Protein AF-A0A293MDQ8-F1 (afdb_monomer)

Mean predicted aligned error: 3.22 Å

InterPro domains:
  IPR027310 Profilin conserved site [PS00414] (1-8)
  IPR036140 Profilin superfamily [SSF55770] (1-69)
  IPR048278 Profilin [PF00235] (1-69)

Sequence (71 aa):
MSWQAYVDNQICAQVCCKVAAIAGLNDGAIWAKYEKDPSVTVTQQELKTIADTMRTNPGAFNEHGVHLGFQ

pLDDT: mean 93.54, std 5.55, range [63.41, 97.31]

Secondary structure (DSSP, 8-state):
--HHHHIIIIITTTS--SEEEEE-TTT--EEEEEESSTT----HHHHHHHHHHHHH-TTHHHHH----S--

Structure (mmCIF, N/CA/C/O backbone):
data_AF-A0A293MDQ8-F1
#
_entry.id   AF-A0A293MDQ8-F1
#
loop_
_atom_site.group_PDB
_atom_site.id
_atom_site.type_symbol
_atom_site.label_atom_id
_atom_site.label_al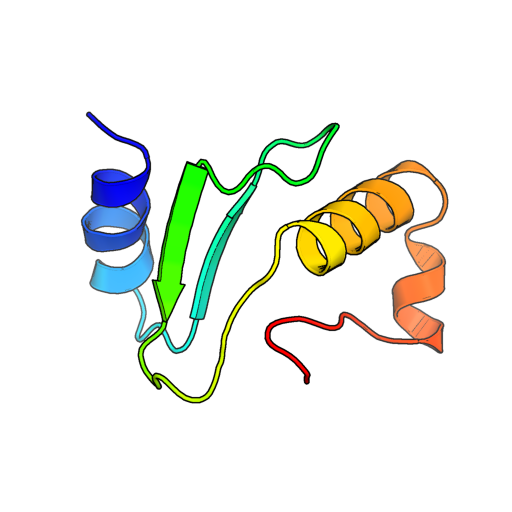t_id
_atom_site.label_comp_id
_atom_site.label_asym_id
_atom_site.label_entity_id
_atom_site.label_seq_id
_atom_site.pdbx_PDB_ins_code
_atom_site.Cartn_x
_atom_site.Cartn_y
_atom_site.Cartn_z
_atom_site.occupancy
_atom_site.B_iso_or_equiv
_atom_site.auth_seq_id
_atom_site.auth_comp_id
_atom_site.auth_asym_id
_atom_site.auth_atom_id
_atom_site.pdbx_PDB_model_num
ATOM 1 N N . MET A 1 1 ? -19.110 11.195 -2.195 1.00 70.69 1 MET A N 1
ATOM 2 C CA . MET A 1 1 ? -18.674 9.895 -1.640 1.00 70.69 1 MET A CA 1
ATOM 3 C C . MET A 1 1 ? -17.164 9.983 -1.457 1.00 70.69 1 MET A C 1
ATOM 5 O O . MET A 1 1 ? -16.512 10.410 -2.400 1.00 70.69 1 MET A O 1
ATOM 9 N N . SER A 1 2 ? -16.626 9.744 -0.257 1.00 94.44 2 SER A N 1
ATOM 10 C CA . SER A 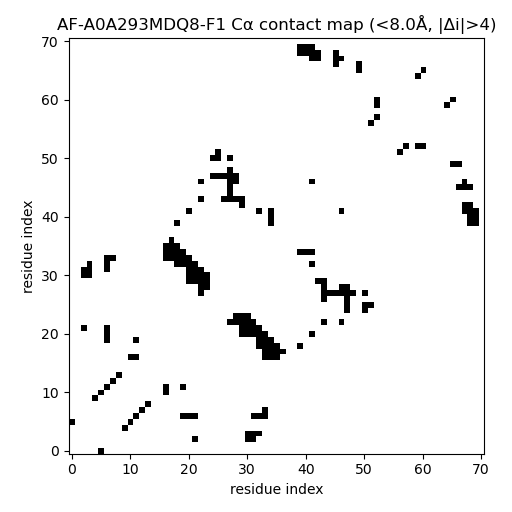1 2 ? -15.179 9.850 -0.000 1.00 94.44 2 SER A CA 1
ATOM 11 C C . SER A 1 2 ? -14.450 8.577 -0.437 1.00 94.44 2 SER A C 1
ATOM 13 O O . SER A 1 2 ? -15.058 7.509 -0.504 1.00 94.44 2 SER A O 1
ATOM 15 N N . TRP A 1 3 ? -13.142 8.670 -0.686 1.00 96.12 3 TRP A N 1
ATOM 16 C CA . TRP A 1 3 ? -12.312 7.494 -0.966 1.00 96.12 3 TRP A CA 1
ATOM 17 C C . TRP A 1 3 ? -12.344 6.472 0.176 1.00 96.12 3 TRP A C 1
ATOM 19 O O . TRP A 1 3 ? -12.379 5.272 -0.083 1.00 96.12 3 TRP A O 1
ATOM 29 N N . GLN A 1 4 ? -12.427 6.933 1.429 1.00 96.50 4 GLN A N 1
ATOM 30 C CA . GLN A 1 4 ? -12.537 6.043 2.586 1.00 96.50 4 GLN A CA 1
ATOM 31 C C . GLN A 1 4 ? -13.826 5.217 2.548 1.00 96.50 4 GLN A C 1
ATOM 33 O O . GLN A 1 4 ? -13.780 3.998 2.664 1.00 96.50 4 GLN A O 1
ATOM 38 N N . ALA A 1 5 ? -14.965 5.855 2.256 1.00 96.50 5 ALA A N 1
ATOM 39 C CA . ALA A 1 5 ? -16.236 5.148 2.128 1.00 96.50 5 ALA A CA 1
ATOM 40 C C . ALA A 1 5 ? -16.222 4.108 0.994 1.00 96.50 5 ALA A C 1
ATOM 42 O O . ALA A 1 5 ? -16.973 3.136 1.054 1.00 96.50 5 ALA A O 1
ATOM 43 N N . TYR A 1 6 ? -15.391 4.301 -0.034 1.00 96.38 6 TYR A N 1
ATOM 44 C CA . TYR A 1 6 ? -15.204 3.316 -1.094 1.00 96.38 6 TYR A CA 1
ATOM 45 C C . TYR A 1 6 ? -14.401 2.102 -0.607 1.00 96.38 6 TYR A C 1
ATOM 47 O O . TYR A 1 6 ? -14.833 0.969 -0.814 1.00 96.38 6 TYR A O 1
ATOM 55 N N . VAL A 1 7 ? -13.275 2.320 0.084 1.00 96.31 7 VAL A N 1
ATOM 56 C CA . VAL A 1 7 ? -12.491 1.226 0.689 1.00 96.31 7 VAL A CA 1
ATOM 57 C C . VAL A 1 7 ? -13.364 0.400 1.630 1.00 96.31 7 VAL A C 1
ATOM 59 O O . VAL A 1 7 ? -13.426 -0.820 1.487 1.00 96.31 7 VAL A O 1
ATOM 62 N N . ASP A 1 8 ? -14.103 1.057 2.519 1.00 94.69 8 ASP A N 1
ATOM 63 C CA . ASP A 1 8 ? -14.895 0.368 3.536 1.00 94.69 8 ASP A CA 1
ATOM 64 C C . ASP A 1 8 ? -16.084 -0.390 2.920 1.00 94.69 8 ASP A C 1
ATOM 66 O O . ASP A 1 8 ? -16.273 -1.575 3.192 1.00 94.69 8 ASP A O 1
ATOM 70 N N . ASN A 1 9 ? -16.869 0.261 2.051 1.00 95.50 9 ASN A N 1
ATOM 71 C CA . ASN A 1 9 ? -18.165 -0.275 1.610 1.00 95.50 9 ASN A CA 1
ATOM 72 C C . ASN A 1 9 ? -18.140 -1.004 0.263 1.00 95.50 9 ASN A C 1
ATOM 74 O O . ASN A 1 9 ? -19.092 -1.714 -0.049 1.00 95.50 9 ASN A O 1
ATOM 78 N N . GLN A 1 10 ? -17.114 -0.799 -0.565 1.00 94.75 10 GLN A N 1
ATOM 79 C CA . GLN A 1 10 ? -17.034 -1.410 -1.900 1.00 94.75 10 GLN A CA 1
ATOM 80 C C . GLN A 1 10 ? -15.932 -2.460 -1.988 1.00 94.75 10 GLN A C 1
ATOM 82 O O . GLN A 1 10 ? -16.104 -3.453 -2.686 1.00 94.75 10 GLN A O 1
ATOM 87 N N . ILE A 1 11 ? -14.824 -2.273 -1.265 1.00 94.94 11 ILE A N 1
ATOM 88 C CA . ILE A 1 11 ? -13.725 -3.242 -1.245 1.00 94.94 11 ILE A CA 1
ATOM 89 C C . ILE A 1 11 ? -13.902 -4.177 -0.046 1.00 94.94 11 ILE A C 1
ATOM 91 O O . ILE A 1 11 ? -14.215 -5.354 -0.213 1.00 94.94 11 ILE A O 1
ATOM 95 N N . CYS A 1 12 ? -13.778 -3.656 1.173 1.00 95.44 12 CYS A N 1
ATOM 96 C CA . CYS A 1 12 ? -13.711 -4.485 2.378 1.00 95.44 12 CYS A CA 1
ATOM 97 C C . CYS A 1 12 ? -15.058 -5.047 2.845 1.00 95.44 12 CYS A C 1
ATOM 99 O O . CYS A 1 12 ? -15.086 -5.987 3.635 1.00 95.44 12 CYS A O 1
ATOM 101 N N . ALA A 1 13 ? -16.171 -4.541 2.315 1.00 94.31 13 ALA A N 1
ATOM 102 C CA . ALA A 1 13 ? -17.473 -5.183 2.469 1.00 94.31 13 ALA A CA 1
ATOM 103 C C . ALA A 1 13 ? -17.645 -6.419 1.565 1.00 94.31 13 ALA A C 1
ATOM 105 O O . ALA A 1 13 ? -18.452 -7.291 1.879 1.00 94.31 13 ALA A O 1
ATOM 106 N N . GLN A 1 14 ? -16.911 -6.504 0.448 1.00 94.56 14 GLN A N 1
ATOM 107 C CA . GLN A 1 14 ? -17.018 -7.614 -0.508 1.00 94.56 14 GLN A CA 1
ATOM 108 C C . GLN A 1 14 ? -15.974 -8.710 -0.273 1.00 94.56 14 GLN A C 1
ATOM 110 O O . GLN A 1 14 ? -16.188 -9.857 -0.660 1.00 94.56 14 GLN A O 1
ATOM 115 N N . VAL A 1 15 ? -14.854 -8.378 0.374 1.00 93.25 15 VAL A N 1
ATOM 116 C CA . VAL A 1 15 ? -13.778 -9.324 0.698 1.00 93.25 15 VAL A CA 1
ATOM 117 C C . VAL A 1 15 ? -13.265 -9.110 2.119 1.00 93.25 15 VAL A C 1
ATOM 119 O O . VAL A 1 15 ? -13.249 -7.992 2.625 1.00 93.25 15 VAL A O 1
ATOM 122 N N . CYS A 1 16 ? -12.777 -10.168 2.772 1.00 93.00 16 CYS A N 1
ATOM 123 C CA . CYS A 1 16 ? -12.157 -10.049 4.093 1.00 93.00 16 CYS A CA 1
ATOM 124 C C . CYS A 1 16 ? -10.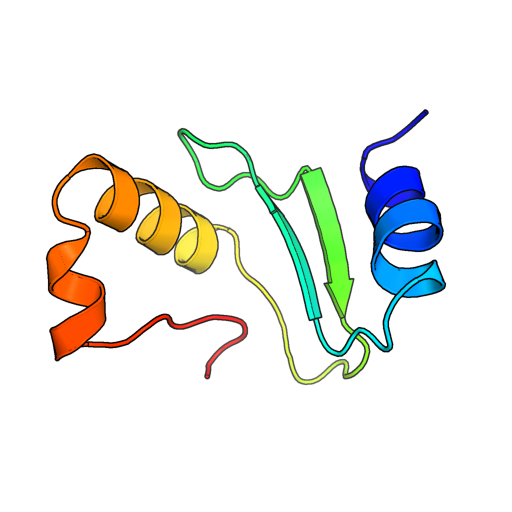781 -9.364 4.009 1.00 93.00 16 CYS A C 1
ATOM 126 O O . CYS A 1 16 ? -9.744 -10.030 3.974 1.00 93.00 16 CYS A O 1
ATOM 128 N N . CYS A 1 17 ? -10.767 -8.031 4.009 1.00 92.50 17 CYS A N 1
ATOM 129 C CA . CYS A 1 17 ? -9.541 -7.242 4.029 1.00 92.50 17 CYS A CA 1
ATOM 130 C C . CYS A 1 17 ? -8.710 -7.500 5.296 1.00 92.50 17 CYS A C 1
ATOM 132 O O . CYS A 1 17 ? -9.221 -7.491 6.418 1.00 92.50 17 CYS A O 1
ATOM 134 N N . LYS A 1 18 ? -7.396 -7.646 5.112 1.00 92.88 18 LYS A N 1
ATOM 135 C CA . LYS A 1 18 ? -6.404 -7.407 6.175 1.00 92.88 18 LYS A CA 1
ATOM 136 C C . LYS A 1 18 ? -5.824 -6.001 6.054 1.00 92.88 18 LYS A C 1
ATOM 138 O O . LYS A 1 18 ? -5.738 -5.292 7.048 1.00 92.88 18 LYS A O 1
ATOM 143 N N . VAL A 1 19 ? -5.491 -5.611 4.826 1.00 93.88 19 VAL A N 1
ATOM 144 C CA . VAL A 1 19 ? -5.006 -4.284 4.451 1.00 93.88 19 VAL A CA 1
ATOM 145 C C . VAL A 1 19 ? -5.616 -3.908 3.103 1.00 93.88 19 VAL A C 1
ATOM 147 O O . VAL A 1 19 ? -5.731 -4.765 2.226 1.00 93.88 19 VAL A O 1
ATOM 150 N N . ALA A 1 20 ? -6.000 -2.647 2.933 1.00 94.81 20 ALA A N 1
ATOM 151 C CA . ALA A 1 20 ? -6.350 -2.057 1.645 1.00 94.81 20 ALA A CA 1
ATOM 152 C C . ALA A 1 20 ? -5.935 -0.583 1.631 1.00 94.81 20 ALA A C 1
ATOM 154 O O . ALA A 1 20 ? -6.004 0.085 2.657 1.00 94.81 20 ALA A O 1
ATOM 155 N N . ALA A 1 21 ? -5.521 -0.054 0.483 1.00 95.69 21 ALA A N 1
ATOM 156 C CA . ALA A 1 21 ? -5.183 1.359 0.347 1.00 95.69 21 ALA A CA 1
ATOM 157 C C . ALA A 1 21 ? -5.516 1.869 -1.057 1.00 95.69 21 ALA A C 1
ATOM 159 O O . ALA A 1 21 ? -5.412 1.133 -2.037 1.00 95.69 21 ALA A O 1
ATOM 160 N N . ILE A 1 22 ? -5.899 3.142 -1.144 1.00 96.62 22 ILE A N 1
ATOM 161 C CA . ILE A 1 22 ? -6.015 3.897 -2.392 1.00 96.62 22 ILE A CA 1
ATOM 162 C C . ILE A 1 22 ? -4.967 5.001 -2.338 1.00 96.62 22 ILE A C 1
ATOM 164 O O . ILE A 1 22 ? -4.981 5.830 -1.424 1.00 96.62 22 ILE A O 1
ATOM 168 N N . ALA A 1 23 ? -4.069 4.995 -3.320 1.00 96.94 23 ALA A N 1
ATOM 169 C CA . ALA A 1 23 ? -2.928 5.893 -3.388 1.00 96.94 23 ALA A CA 1
ATOM 170 C C . ALA A 1 23 ? -2.983 6.779 -4.636 1.00 96.94 23 ALA A C 1
ATOM 172 O O . ALA A 1 23 ? -3.385 6.330 -5.712 1.00 96.94 23 ALA A O 1
ATOM 173 N N . GLY A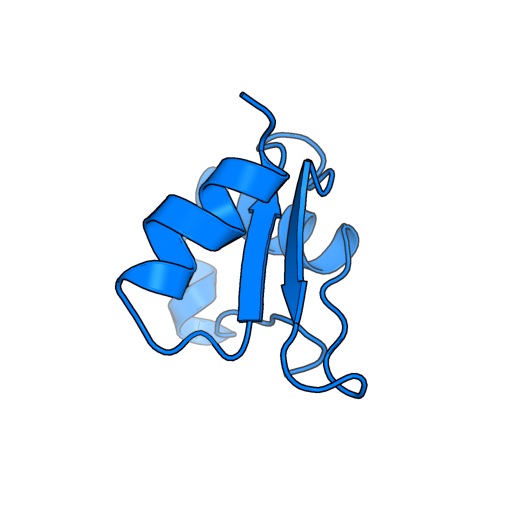 1 24 ? -2.506 8.014 -4.508 1.00 95.81 24 GLY A N 1
ATOM 174 C CA . GLY A 1 24 ? -2.197 8.873 -5.640 1.00 95.81 24 GLY A CA 1
ATOM 175 C C . GLY A 1 24 ? -1.088 8.260 -6.494 1.00 95.81 24 GLY A C 1
ATOM 176 O O . GLY A 1 24 ? -0.036 7.873 -5.991 1.00 95.81 24 GLY A O 1
ATOM 177 N N . LEU A 1 25 ? -1.306 8.190 -7.808 1.00 93.88 25 LEU A N 1
ATOM 178 C CA . LEU A 1 25 ? -0.378 7.525 -8.727 1.00 93.88 25 LEU A CA 1
ATOM 179 C C . LEU A 1 25 ? 1.009 8.197 -8.777 1.00 93.88 25 LEU A C 1
ATOM 181 O O . LEU A 1 25 ? 2.005 7.525 -9.016 1.00 93.88 25 LEU A O 1
ATOM 185 N N . ASN A 1 26 ? 1.099 9.514 -8.580 1.00 93.19 26 ASN A N 1
ATOM 186 C CA . ASN A 1 26 ? 2.343 10.269 -8.797 1.00 93.19 26 ASN A CA 1
ATOM 187 C C . ASN A 1 26 ? 3.230 10.372 -7.545 1.00 93.19 26 ASN A C 1
ATOM 189 O O . ASN A 1 26 ? 4.458 10.401 -7.641 1.00 93.19 26 ASN A O 1
ATOM 193 N N . ASP A 1 27 ? 2.611 10.448 -6.373 1.00 94.12 27 ASP A N 1
ATOM 194 C CA . ASP A 1 27 ? 3.257 10.773 -5.100 1.00 94.12 27 ASP A CA 1
ATOM 195 C C . ASP A 1 27 ? 3.016 9.718 -4.011 1.00 94.12 27 ASP A C 1
ATOM 197 O O . ASP A 1 27 ? 3.543 9.854 -2.907 1.00 94.12 27 ASP A O 1
ATOM 201 N N . GLY A 1 28 ? 2.226 8.680 -4.301 1.00 95.88 28 GLY A N 1
ATOM 202 C CA . GLY A 1 28 ? 1.825 7.667 -3.330 1.00 95.88 28 GLY A CA 1
ATOM 203 C C . GLY A 1 28 ? 0.894 8.199 -2.239 1.00 95.88 28 GLY A C 1
ATOM 204 O O . GLY A 1 28 ? 0.720 7.523 -1.226 1.00 95.88 28 GLY A O 1
ATOM 205 N N . ALA A 1 29 ? 0.323 9.404 -2.392 1.00 97.31 29 ALA A N 1
ATOM 206 C CA . ALA A 1 29 ? -0.483 10.031 -1.349 1.00 97.31 29 ALA A CA 1
ATOM 207 C C . ALA A 1 29 ? -1.661 9.136 -0.954 1.00 97.31 29 ALA A C 1
ATOM 209 O O . ALA A 1 29 ? -2.447 8.720 -1.803 1.00 97.31 29 ALA A O 1
ATOM 210 N N . ILE A 1 30 ? -1.803 8.853 0.340 1.00 96.81 30 ILE A N 1
ATOM 211 C CA . ILE A 1 30 ? -2.862 7.976 0.841 1.00 96.81 30 ILE A CA 1
ATOM 212 C C . ILE A 1 30 ? -4.181 8.746 0.819 1.00 96.81 30 ILE A C 1
ATOM 214 O O . ILE A 1 30 ? -4.393 9.661 1.611 1.00 96.81 30 ILE A O 1
ATOM 218 N N . TRP A 1 31 ? -5.080 8.369 -0.086 1.00 97.06 31 TRP A N 1
ATOM 219 C CA . TRP A 1 31 ? -6.429 8.938 -0.163 1.00 97.06 31 TRP A CA 1
ATOM 220 C C . TRP A 1 31 ? -7.422 8.193 0.724 1.00 97.06 31 TRP A C 1
ATOM 222 O O . TRP A 1 31 ? -8.400 8.777 1.189 1.00 97.06 31 TRP A O 1
ATOM 232 N N . ALA A 1 32 ? -7.176 6.904 0.942 1.00 97.06 32 ALA A N 1
ATOM 233 C CA . ALA A 1 32 ? -7.925 6.055 1.854 1.00 97.06 32 ALA A CA 1
ATOM 234 C C . ALA A 1 32 ? -7.108 4.820 2.207 1.00 97.06 32 ALA A C 1
ATOM 236 O O . ALA A 1 32 ? -6.308 4.354 1.391 1.00 97.06 32 ALA A O 1
ATOM 237 N N . LYS A 1 33 ? -7.343 4.261 3.393 1.00 95.50 33 LYS A N 1
ATOM 238 C CA . LYS A 1 33 ? -6.761 2.977 3.780 1.00 95.50 33 LYS A CA 1
ATOM 239 C C . LYS A 1 33 ? -7.621 2.235 4.791 1.00 95.50 33 LYS A C 1
ATOM 241 O O . LYS A 1 33 ? -8.431 2.826 5.496 1.00 95.50 33 LYS A O 1
ATOM 246 N N . TYR A 1 34 ? -7.412 0.935 4.858 1.00 95.00 34 TYR A N 1
ATOM 247 C CA . TYR A 1 34 ? -7.952 0.038 5.858 1.00 95.00 34 TYR A CA 1
ATOM 248 C C . TYR A 1 34 ? -6.816 -0.853 6.345 1.00 95.00 34 TYR A C 1
ATOM 250 O O . TYR A 1 34 ? -6.114 -1.457 5.538 1.00 95.00 34 TYR A O 1
ATOM 258 N N . GLU A 1 35 ? -6.654 -0.941 7.657 1.00 94.00 35 GLU A N 1
ATOM 259 C CA . GLU A 1 35 ? -5.644 -1.755 8.328 1.00 94.00 35 GLU A CA 1
ATOM 260 C C . GLU A 1 35 ? -6.357 -2.475 9.469 1.00 94.00 35 GLU A C 1
ATOM 262 O O . GLU A 1 35 ? -6.854 -1.844 10.401 1.00 94.00 35 GLU A O 1
ATOM 267 N N . LYS A 1 36 ? -6.483 -3.801 9.370 1.00 91.88 36 LYS A N 1
ATOM 268 C CA . LYS A 1 36 ? -7.158 -4.598 10.401 1.00 91.88 36 LYS A CA 1
ATOM 269 C C . LYS A 1 36 ? -6.298 -4.750 11.652 1.00 91.88 36 LYS A C 1
ATOM 271 O O . LYS A 1 36 ? -6.829 -4.790 12.759 1.00 91.88 36 LYS A O 1
ATOM 276 N N . ASP A 1 37 ? -4.991 -4.901 11.454 1.00 89.88 37 ASP A N 1
ATOM 277 C CA . ASP A 1 37 ? -4.007 -5.068 12.516 1.00 89.88 37 ASP A CA 1
ATOM 278 C C . ASP A 1 37 ? -3.237 -3.752 12.701 1.00 89.88 37 ASP A C 1
ATOM 280 O O . ASP A 1 37 ? -2.626 -3.283 11.740 1.00 89.88 37 ASP A O 1
ATOM 284 N N . PRO A 1 38 ? -3.233 -3.155 13.905 1.00 84.75 38 PRO A N 1
ATOM 285 C CA . PRO A 1 38 ? -2.524 -1.905 14.165 1.00 84.75 38 PRO A CA 1
ATOM 286 C C . PRO A 1 38 ? -0.995 -2.021 14.055 1.00 84.75 38 PRO A C 1
ATOM 288 O O . PRO A 1 38 ? -0.319 -0.998 13.982 1.00 84.75 38 PRO A O 1
ATOM 291 N N . SER A 1 39 ? -0.432 -3.234 14.044 1.00 88.50 39 SER A N 1
ATOM 292 C CA . SER A 1 39 ? 0.996 -3.457 13.784 1.00 88.50 39 SER A CA 1
ATOM 293 C C . SER A 1 39 ? 1.371 -3.327 12.305 1.00 88.50 39 SER A C 1
ATOM 295 O O . SER A 1 39 ? 2.546 -3.151 11.990 1.00 88.50 39 SER A O 1
ATOM 297 N N . VAL A 1 40 ? 0.389 -3.364 11.397 1.00 88.88 40 VAL A N 1
ATOM 298 C CA . VAL A 1 40 ? 0.600 -3.219 9.956 1.00 88.88 40 VAL A CA 1
ATOM 299 C C . VAL A 1 40 ? 0.237 -1.799 9.549 1.00 88.88 40 VAL A C 1
ATOM 301 O O . VAL A 1 40 ? -0.931 -1.419 9.550 1.00 88.88 40 VAL A O 1
ATOM 304 N N . THR A 1 41 ? 1.248 -1.008 9.198 1.00 93.31 41 THR A N 1
ATOM 305 C CA . THR A 1 41 ? 1.061 0.383 8.771 1.00 93.31 41 THR A CA 1
ATOM 306 C C . THR A 1 41 ? 1.548 0.567 7.348 1.00 93.31 41 THR A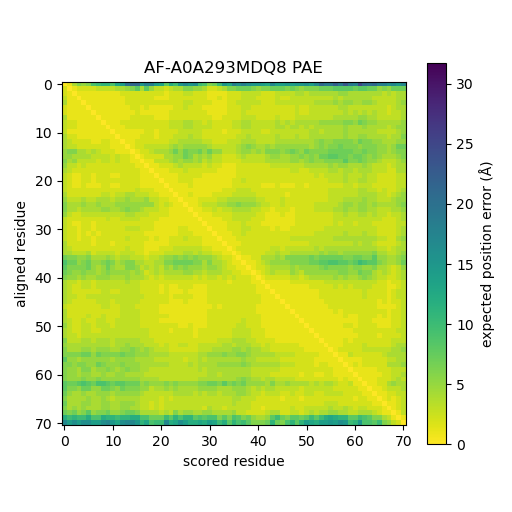 C 1
ATOM 308 O O . THR A 1 41 ? 2.745 0.505 7.089 1.00 93.31 41 THR A O 1
ATOM 311 N N . VAL A 1 42 ? 0.621 0.853 6.441 1.00 94.94 42 VAL A N 1
ATOM 312 C CA . VAL A 1 42 ? 0.918 1.279 5.077 1.00 94.94 42 VAL A CA 1
ATOM 313 C C . VAL A 1 42 ? 1.396 2.722 5.094 1.00 94.94 42 VAL A C 1
ATOM 315 O O . VAL A 1 42 ? 0.724 3.623 5.612 1.00 94.94 42 VAL A O 1
ATOM 318 N N . THR A 1 43 ? 2.547 2.948 4.473 1.00 95.62 43 THR A N 1
ATOM 319 C CA . THR A 1 43 ? 3.172 4.260 4.353 1.00 95.62 43 THR A CA 1
ATOM 320 C C . THR A 1 43 ? 3.053 4.814 2.935 1.00 95.62 43 THR A C 1
ATOM 322 O O . THR A 1 43 ? 3.009 4.085 1.944 1.00 95.62 43 THR A O 1
ATOM 325 N N . GLN A 1 44 ? 3.059 6.143 2.822 1.00 96.56 44 GLN A N 1
ATOM 326 C CA . GLN A 1 44 ? 3.107 6.818 1.523 1.00 96.56 44 GLN A CA 1
ATOM 327 C C . GLN A 1 44 ? 4.354 6.421 0.719 1.00 96.56 44 GLN A C 1
ATOM 329 O O . GLN A 1 44 ? 4.282 6.298 -0.501 1.00 96.56 44 GLN A O 1
ATOM 334 N N . GLN A 1 45 ? 5.490 6.204 1.390 1.00 95.94 45 GLN A N 1
ATOM 335 C CA . GLN A 1 45 ? 6.738 5.849 0.723 1.00 95.94 45 GLN A CA 1
ATOM 336 C C . GLN A 1 45 ? 6.650 4.478 0.043 1.00 95.94 45 GLN A C 1
ATOM 338 O O . GLN A 1 45 ? 7.084 4.350 -1.098 1.00 95.94 45 GLN A O 1
ATOM 343 N N . GLU A 1 46 ? 6.061 3.474 0.697 1.00 95.94 46 GLU A N 1
ATOM 344 C CA . GLU A 1 46 ? 5.842 2.154 0.088 1.00 95.94 46 GLU A CA 1
ATOM 345 C C . GLU A 1 46 ? 4.944 2.261 -1.147 1.00 95.94 46 GLU A C 1
ATOM 347 O O . GLU A 1 46 ? 5.291 1.767 -2.218 1.00 95.94 46 GLU A O 1
ATOM 352 N N . LEU A 1 47 ? 3.824 2.980 -1.031 1.00 97.25 47 LEU A N 1
ATOM 353 C CA . LEU A 1 47 ? 2.889 3.171 -2.141 1.00 97.25 47 LEU A CA 1
ATOM 354 C C . LEU A 1 47 ? 3.526 3.936 -3.303 1.00 97.25 47 LEU A C 1
ATOM 356 O O . LEU A 1 47 ? 3.291 3.597 -4.464 1.00 97.25 47 LEU A O 1
ATOM 360 N N . LYS A 1 48 ? 4.368 4.930 -3.004 1.00 97.00 48 LYS A N 1
ATOM 361 C CA . LYS A 1 48 ? 5.150 5.644 -4.013 1.00 97.00 48 LYS A CA 1
ATOM 362 C C . LYS A 1 48 ? 6.119 4.704 -4.725 1.00 97.00 48 LYS A C 1
ATOM 364 O O . LYS A 1 48 ? 6.150 4.706 -5.951 1.00 97.00 48 LYS A O 1
ATOM 369 N N . THR A 1 49 ? 6.862 3.885 -3.982 1.00 96.12 49 THR A N 1
ATOM 370 C CA . THR A 1 49 ? 7.767 2.884 -4.564 1.00 96.12 49 THR A CA 1
ATOM 371 C C . THR A 1 49 ? 7.006 1.935 -5.487 1.00 96.12 49 THR A C 1
ATOM 373 O O . THR A 1 49 ? 7.428 1.723 -6.618 1.00 96.12 49 THR A O 1
ATOM 376 N N . ILE A 1 50 ? 5.847 1.421 -5.061 1.00 96.12 50 ILE A N 1
ATOM 377 C CA . ILE A 1 50 ? 5.005 0.551 -5.895 1.00 96.12 50 ILE A CA 1
ATOM 378 C C . ILE A 1 50 ? 4.570 1.276 -7.177 1.00 96.12 50 ILE A C 1
ATOM 380 O O . ILE A 1 50 ? 4.704 0.730 -8.274 1.00 96.12 50 ILE A O 1
ATOM 384 N N . ALA A 1 51 ? 4.073 2.510 -7.062 1.00 96.38 51 ALA A N 1
ATOM 385 C CA . ALA A 1 51 ? 3.612 3.289 -8.208 1.00 96.38 51 ALA A CA 1
ATOM 386 C C . ALA A 1 51 ? 4.746 3.608 -9.198 1.00 96.38 51 ALA A C 1
ATOM 388 O O . ALA A 1 51 ? 4.558 3.521 -10.415 1.00 96.38 51 ALA A O 1
ATOM 389 N N . ASP A 1 52 ? 5.932 3.941 -8.690 1.00 96.56 52 ASP A N 1
ATOM 390 C CA . ASP A 1 52 ? 7.103 4.239 -9.509 1.00 96.56 52 ASP A CA 1
ATOM 391 C C . ASP A 1 52 ? 7.650 2.982 -10.191 1.00 96.56 52 ASP A C 1
ATOM 393 O O . ASP A 1 52 ? 7.923 3.021 -11.395 1.00 96.56 52 ASP A O 1
ATOM 397 N N . THR A 1 53 ? 7.726 1.852 -9.483 1.00 96.44 53 THR A N 1
ATOM 398 C CA . THR A 1 53 ? 8.134 0.568 -10.066 1.00 96.44 53 THR A CA 1
ATOM 399 C C . THR A 1 53 ? 7.162 0.134 -11.158 1.00 96.44 53 THR A C 1
ATOM 401 O O . THR A 1 53 ? 7.595 -0.184 -12.262 1.00 96.44 53 THR A O 1
ATOM 404 N N . MET A 1 54 ? 5.849 0.218 -10.927 1.00 95.19 54 MET A N 1
ATOM 405 C CA . MET A 1 54 ? 4.851 -0.139 -11.941 1.00 95.19 54 MET A CA 1
ATOM 406 C C . MET A 1 54 ? 4.915 0.757 -13.192 1.00 95.19 54 MET A C 1
ATOM 408 O O . MET A 1 54 ? 4.571 0.326 -14.289 1.00 95.19 54 MET A O 1
ATOM 412 N N . ARG A 1 55 ? 5.358 2.011 -13.064 1.00 94.75 55 ARG A N 1
ATOM 413 C CA . ARG A 1 55 ? 5.501 2.922 -14.210 1.00 94.75 55 ARG A CA 1
ATOM 414 C C . ARG A 1 55 ? 6.800 2.703 -14.983 1.00 94.75 55 ARG A C 1
ATOM 416 O O . ARG A 1 55 ? 6.817 2.854 -16.200 1.00 94.75 55 ARG A O 1
ATOM 423 N N . THR A 1 56 ? 7.890 2.434 -14.271 1.00 96.31 56 THR A N 1
ATOM 424 C CA . THR A 1 56 ? 9.249 2.492 -14.831 1.00 96.31 56 THR A CA 1
ATOM 425 C C . THR A 1 56 ? 9.826 1.117 -15.144 1.00 96.31 56 THR A C 1
ATOM 427 O O . THR A 1 56 ? 10.476 0.959 -16.174 1.00 96.31 56 THR A O 1
ATOM 430 N N . ASN A 1 57 ? 9.577 0.123 -14.290 1.00 95.38 57 ASN A N 1
ATOM 431 C CA . ASN A 1 57 ? 10.050 -1.246 -14.459 1.00 95.38 57 ASN A CA 1
ATOM 432 C C . ASN A 1 57 ? 9.191 -2.250 -13.654 1.00 95.38 57 ASN A C 1
ATOM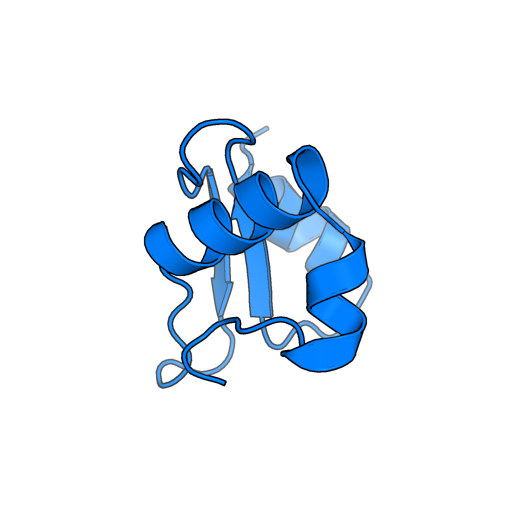 434 O O . ASN A 1 57 ? 9.628 -2.728 -12.604 1.00 95.38 57 ASN A O 1
ATOM 438 N N . PRO A 1 58 ? 7.994 -2.632 -14.144 1.00 95.00 58 PRO A N 1
ATOM 439 C CA . PRO A 1 58 ? 7.156 -3.643 -13.490 1.00 95.00 58 PRO A CA 1
ATOM 440 C C . PRO A 1 58 ? 7.864 -4.982 -13.262 1.00 95.00 58 PRO A C 1
ATOM 442 O O . PRO A 1 58 ? 7.519 -5.714 -12.339 1.00 95.00 58 PRO A O 1
ATOM 445 N N . GLY A 1 59 ? 8.855 -5.306 -14.102 1.00 96.56 59 GLY A N 1
ATOM 446 C CA . GLY A 1 59 ? 9.622 -6.546 -14.013 1.00 96.56 59 GLY A CA 1
ATOM 447 C C . GLY A 1 59 ? 10.367 -6.705 -12.688 1.00 96.56 59 GLY A C 1
ATOM 448 O O . GLY A 1 59 ? 10.514 -7.834 -12.226 1.00 96.56 59 GLY A O 1
ATOM 449 N N . ALA A 1 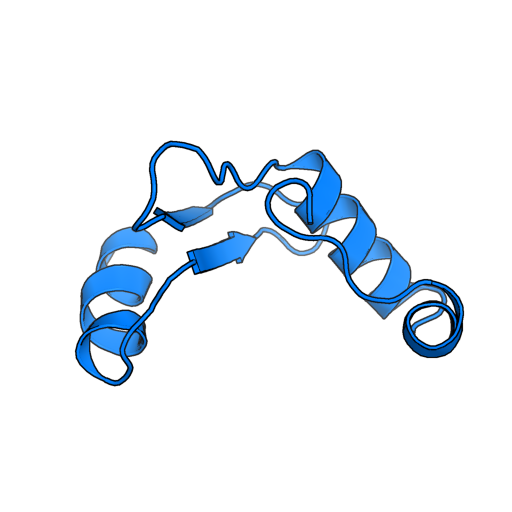60 ? 10.742 -5.597 -12.036 1.00 95.25 60 ALA A N 1
ATOM 450 C CA . ALA A 1 60 ? 11.434 -5.609 -10.746 1.00 95.25 60 ALA A CA 1
ATOM 451 C C . ALA A 1 60 ? 10.618 -6.282 -9.626 1.00 95.25 60 ALA A C 1
ATOM 453 O O . ALA A 1 60 ? 11.198 -6.818 -8.682 1.00 95.25 60 ALA A O 1
ATOM 454 N N . PHE A 1 61 ? 9.283 -6.328 -9.738 1.00 96.12 61 PHE A N 1
ATOM 455 C CA . PHE A 1 61 ? 8.445 -7.049 -8.776 1.00 96.12 61 PHE A CA 1
ATOM 456 C C . PHE A 1 61 ? 8.658 -8.567 -8.807 1.00 96.12 61 PHE A C 1
ATOM 458 O O . PHE A 1 61 ? 8.408 -9.225 -7.802 1.00 96.12 61 PHE A O 1
ATOM 465 N N . ASN A 1 62 ? 9.150 -9.133 -9.913 1.00 95.56 62 ASN A N 1
ATOM 466 C CA . ASN A 1 62 ? 9.476 -10.561 -9.970 1.00 95.56 62 ASN A CA 1
ATOM 467 C C . ASN A 1 62 ? 10.749 -10.898 -9.179 1.00 95.56 62 ASN A C 1
ATOM 469 O O . ASN A 1 62 ? 10.903 -12.029 -8.73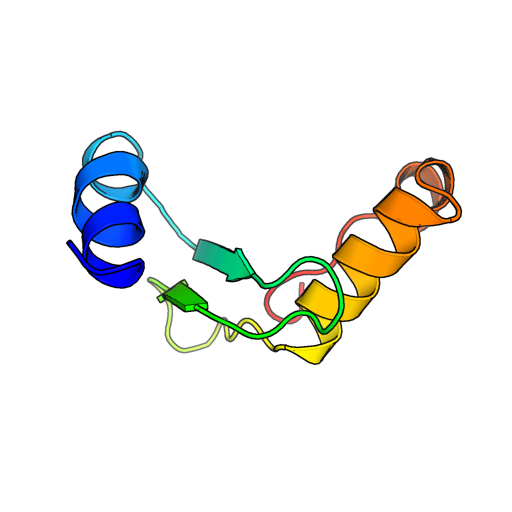0 1.00 95.56 62 ASN A O 1
ATOM 473 N N . GLU A 1 63 ? 11.655 -9.932 -9.023 1.00 93.88 63 GLU A N 1
ATOM 474 C CA . GLU A 1 63 ? 12.952 -10.122 -8.363 1.00 93.88 63 GLU A CA 1
ATOM 475 C C . GLU A 1 63 ? 12.898 -9.754 -6.878 1.00 93.88 63 GLU A C 1
ATOM 477 O O . GLU A 1 63 ? 13.480 -10.446 -6.044 1.00 93.88 63 GLU A O 1
ATOM 482 N N . HIS A 1 64 ? 12.188 -8.674 -6.543 1.00 90.81 64 HIS A N 1
ATOM 483 C CA . HIS A 1 64 ? 12.162 -8.113 -5.189 1.00 90.81 64 HIS A CA 1
ATOM 484 C C . HIS A 1 64 ? 10.817 -8.282 -4.476 1.00 90.81 64 HIS A C 1
ATOM 486 O O . HIS A 1 64 ? 10.751 -8.131 -3.262 1.00 90.81 64 HIS A O 1
ATOM 492 N N . GLY A 1 65 ? 9.752 -8.637 -5.199 1.00 92.56 65 GLY A N 1
ATOM 493 C CA . GLY A 1 65 ? 8.402 -8.689 -4.648 1.00 92.56 65 GLY A CA 1
ATOM 494 C C . GLY A 1 65 ? 7.766 -7.307 -4.476 1.00 92.56 65 GLY A C 1
ATOM 495 O O . GLY A 1 65 ? 8.308 -6.279 -4.885 1.00 92.56 65 GLY A O 1
ATOM 496 N N . VAL A 1 66 ? 6.569 -7.297 -3.889 1.00 93.44 66 VAL A N 1
ATOM 497 C CA . VAL A 1 66 ? 5.818 -6.084 -3.543 1.00 93.44 66 VAL A CA 1
ATOM 498 C C . VAL A 1 66 ? 5.806 -5.958 -2.026 1.00 93.44 66 VAL A C 1
ATOM 500 O O . VAL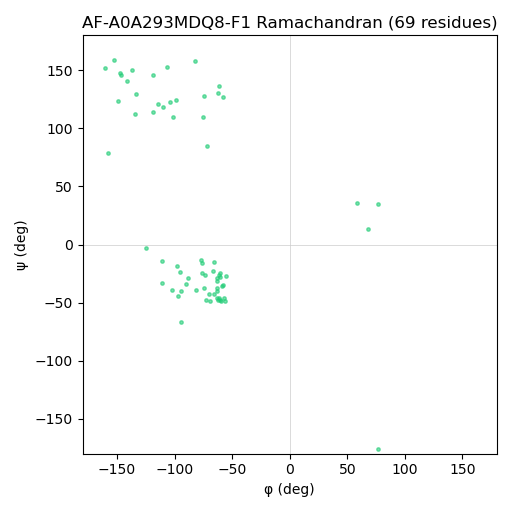 A 1 66 ? 5.255 -6.825 -1.353 1.00 93.44 66 VAL A O 1
ATOM 503 N N . HIS A 1 67 ? 6.376 -4.871 -1.512 1.00 92.31 67 HIS A N 1
ATOM 504 C CA . HIS A 1 67 ? 6.436 -4.592 -0.079 1.00 92.31 67 HIS A CA 1
ATOM 505 C C . HIS A 1 67 ? 5.335 -3.627 0.335 1.00 92.31 67 HIS A C 1
ATOM 507 O O . HIS A 1 67 ? 5.219 -2.535 -0.228 1.00 92.31 67 HIS A O 1
ATOM 513 N N . LEU A 1 68 ? 4.524 -4.027 1.310 1.00 92.25 68 LEU A N 1
ATOM 514 C CA . LEU A 1 68 ? 3.408 -3.224 1.797 1.00 92.25 68 LEU A CA 1
ATOM 515 C C . LEU A 1 68 ? 3.152 -3.502 3.277 1.00 92.25 68 LEU A C 1
ATOM 517 O O . LEU A 1 68 ? 2.848 -4.633 3.651 1.00 92.25 68 LEU A O 1
ATOM 521 N N . GLY A 1 69 ? 3.190 -2.456 4.104 1.00 87.38 69 GLY A N 1
ATOM 522 C CA . GLY A 1 69 ? 2.906 -2.577 5.530 1.00 87.38 69 GLY A CA 1
ATOM 523 C C . GLY A 1 69 ? 4.066 -3.179 6.322 1.00 87.38 69 GLY A C 1
ATOM 524 O O . GLY A 1 69 ? 3.821 -3.927 7.266 1.00 87.38 69 GLY A O 1
ATOM 525 N N . PHE A 1 70 ? 5.307 -2.867 5.927 1.00 76.75 70 PHE A N 1
ATOM 526 C CA . PHE A 1 70 ? 6.547 -3.444 6.464 1.00 76.75 70 PHE A CA 1
ATOM 527 C C . PHE A 1 70 ? 6.647 -4.976 6.322 1.00 76.75 70 PHE A C 1
ATOM 529 O O . PHE A 1 70 ? 7.202 -5.648 7.196 1.00 76.75 70 PHE A O 1
ATOM 536 N N . GLN A 1 71 ? 6.117 -5.522 5.220 1.00 63.41 71 GLN A N 1
ATOM 537 C CA . GLN A 1 71 ? 6.189 -6.945 4.852 1.00 63.41 71 GLN A CA 1
ATOM 538 C C . GLN A 1 71 ? 6.916 -7.172 3.527 1.00 63.41 71 GLN A C 1
ATOM 540 O O . GLN A 1 71 ? 6.877 -6.275 2.653 1.00 63.41 71 GLN A O 1
#

Organism: Ornithodoros erraticus (NCBI:txid265619)

Foldseek 3Di:
DFPACCCVVVPCVVDVDQKDFDADLQQLHTRYMDHNDPQFDFDSVLSNVVSCCVVPPVPVCVVVNRDGRND

Radius of gyration: 12.69 Å; Cα contacts (8 Å, |Δi|>4): 102; chains: 1; bounding box: 32×21×29 Å

Nearest PDB structures (foldseek):
  8ti7-assembly8_O  TM=9.737E-01  e=1.121E-08  Dermatophagoides pteronyssinus
  8ti6-assembly1_A  TM=9.653E-01  e=1.478E-08  Tyrophagus putrescentiae
  8c47-assembly1_B  TM=8.707E-01  e=3.330E-03  Leishmania major
  3dav-assembly2_B  TM=8.312E-01  e=3.824E-03  Schizosaccharomyces pombe
  4fuw-assembly1_B  TM=5.558E-01  e=7.250E+00  Saccharomyces cerevisiae S288C

Solvent-accessible surface area (backbone atoms only — not comparable to full-atom values): 4194 Å² total; per-residue (Å²): 134,56,57,44,58,42,48,54,65,64,47,45,65,74,43,93,62,57,65,50,72,43,59,41,73,89,67,7,44,74,65,24,73,47,60,72,47,89,87,41,56,77,48,42,65,43,44,26,49,53,39,47,34,62,73,75,46,56,70,53,43,79,78,73,50,85,58,64,35,91,84